Protein AF-A2HJ81-F1 (afdb_monomer)

Solvent-accessible surface area (backbone atoms only — not comparable to full-atom values): 6174 Å² total; per-residue (Å²): 139,87,84,86,82,90,80,80,86,69,86,85,76,84,81,87,86,87,77,60,59,82,76,27,52,86,71,46,74,70,36,54,73,69,76,60,69,64,65,54,80,73,93,56,72,85,79,48,54,73,67,53,46,54,52,51,52,54,40,57,72,67,69,44,67,68,58,50,52,50,51,43,54,71,73,66,47,82,79,75,73,75,71,78,76,70,88,78,130

Mean predicted aligned error: 13.55 Å

pLDDT: mean 71.45, std 13.15, range [42.41, 90.44]

Foldseek 3Di:
DDDDDDDDDDPDDDDDDDDDCVQQPPFDPVLVVVVHRDRQPDPDPVPDDPVLNVVLVVVVVVVDVVVNVVSCVVVRDPPPPPPPPDDDD

Structure (mmCIF, N/CA/C/O backbone):
data_AF-A2HJ81-F1
#
_entry.id   AF-A2HJ81-F1
#
loop_
_atom_site.group_PDB
_atom_site.id
_atom_site.type_symbol
_atom_site.label_atom_id
_atom_site.label_alt_id
_atom_site.label_comp_id
_atom_site.label_asym_id
_atom_site.label_entity_id
_atom_site.label_seq_id
_atom_site.pdbx_PDB_ins_code
_atom_site.Cartn_x
_atom_site.Cartn_y
_atom_site.Cartn_z
_atom_site.occupancy
_atom_site.B_iso_or_equiv
_atom_site.auth_seq_id
_atom_site.auth_comp_id
_atom_site.auth_asym_id
_atom_site.auth_atom_id
_atom_site.pdbx_PDB_model_num
ATOM 1 N N . MET A 1 1 ? 9.657 -21.892 -7.886 1.00 67.81 1 MET A N 1
ATOM 2 C CA . MET A 1 1 ? 8.690 -21.278 -8.820 1.00 67.81 1 MET A CA 1
ATOM 3 C C . MET A 1 1 ? 9.404 -21.019 -10.133 1.00 67.81 1 MET A C 1
ATOM 5 O O . MET A 1 1 ? 10.542 -20.569 -10.088 1.00 67.81 1 MET A O 1
ATOM 9 N N . HIS A 1 2 ? 8.784 -21.360 -11.260 1.00 74.88 2 HIS A N 1
ATOM 10 C CA . HIS A 1 2 ? 9.308 -21.090 -12.600 1.00 74.88 2 HIS A CA 1
ATOM 11 C C . HIS A 1 2 ? 8.403 -20.043 -13.253 1.00 74.88 2 HIS A C 1
ATOM 13 O O . HIS A 1 2 ? 7.185 -20.133 -13.102 1.00 74.88 2 HIS A O 1
ATOM 19 N N . TYR A 1 3 ? 8.992 -19.042 -13.903 1.00 71.50 3 TYR A N 1
ATOM 20 C CA . TYR A 1 3 ? 8.261 -17.974 -14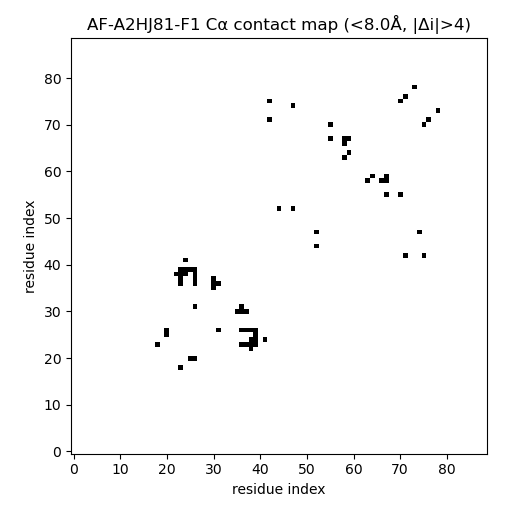.580 1.00 71.50 3 TYR A CA 1
ATOM 21 C C . TYR A 1 3 ? 8.684 -17.961 -16.043 1.00 71.50 3 TYR A C 1
ATOM 23 O O . TYR A 1 3 ? 9.844 -17.679 -16.339 1.00 71.50 3 TYR A O 1
ATOM 31 N N . ASP A 1 4 ? 7.737 -18.242 -16.934 1.00 77.25 4 ASP A N 1
ATOM 32 C CA . ASP A 1 4 ? 7.951 -18.182 -18.375 1.00 77.25 4 ASP A CA 1
ATOM 33 C C . ASP A 1 4 ? 7.438 -16.846 -18.919 1.00 77.25 4 ASP A C 1
ATOM 35 O O . ASP A 1 4 ? 6.274 -16.485 -18.732 1.00 77.25 4 ASP A O 1
ATOM 39 N N . PHE A 1 5 ? 8.305 -16.101 -19.608 1.00 70.00 5 PHE A N 1
ATOM 40 C CA . PHE A 1 5 ? 7.943 -14.846 -20.267 1.00 70.00 5 PHE A CA 1
ATOM 41 C C . PHE A 1 5 ? 7.932 -15.043 -21.776 1.00 70.00 5 PHE A C 1
ATOM 43 O O . PHE A 1 5 ? 8.976 -15.200 -22.407 1.00 70.00 5 PHE A O 1
ATOM 50 N N . PHE A 1 6 ? 6.749 -14.970 -22.374 1.00 75.31 6 PHE A N 1
ATOM 51 C CA . PHE A 1 6 ? 6.598 -14.988 -23.824 1.00 75.31 6 PHE A CA 1
ATOM 52 C C . PHE A 1 6 ? 6.519 -13.550 -24.332 1.00 75.31 6 PHE A C 1
ATOM 54 O O . PHE A 1 6 ? 5.451 -12.945 -24.398 1.00 75.31 6 PHE A O 1
ATOM 61 N N . LEU A 1 7 ? 7.678 -12.978 -24.651 1.00 69.12 7 LEU A N 1
ATOM 62 C CA . LEU A 1 7 ? 7.779 -11.625 -25.188 1.00 69.12 7 LEU A CA 1
ATOM 63 C C . LEU A 1 7 ? 7.868 -11.701 -26.710 1.00 69.12 7 LEU A C 1
ATOM 65 O O . LEU A 1 7 ? 8.823 -12.250 -27.256 1.00 69.12 7 LEU A O 1
ATOM 69 N N . THR A 1 8 ? 6.899 -11.120 -27.412 1.00 67.44 8 THR A N 1
ATOM 70 C CA . THR A 1 8 ? 7.004 -10.924 -28.859 1.00 67.44 8 THR A CA 1
ATOM 71 C C . THR A 1 8 ? 7.452 -9.491 -29.143 1.00 67.44 8 THR A C 1
ATOM 73 O O . THR A 1 8 ? 6.770 -8.524 -28.827 1.00 67.44 8 THR A O 1
ATOM 76 N N . ASN A 1 9 ? 8.643 -9.367 -29.735 1.00 63.50 9 ASN A N 1
ATOM 77 C CA . ASN A 1 9 ? 9.123 -8.180 -30.451 1.00 63.50 9 ASN A CA 1
ATOM 78 C C . ASN A 1 9 ? 9.082 -6.835 -29.680 1.00 63.50 9 ASN A C 1
ATOM 80 O O . ASN A 1 9 ? 8.604 -5.826 -30.197 1.00 63.50 9 ASN A O 1
ATOM 84 N N . ILE A 1 10 ? 9.640 -6.788 -28.462 1.00 75.31 10 ILE A N 1
ATOM 85 C CA . ILE A 1 10 ? 9.902 -5.518 -27.760 1.00 75.31 10 ILE A CA 1
ATOM 86 C C . ILE A 1 10 ? 11.283 -5.001 -28.173 1.00 75.31 10 ILE A C 1
ATOM 88 O O . ILE A 1 10 ? 12.309 -5.401 -27.621 1.00 75.31 10 ILE A O 1
ATOM 92 N N . LYS A 1 11 ? 11.321 -4.103 -29.162 1.00 72.50 11 LYS A N 1
ATOM 93 C CA . LYS A 1 11 ? 12.562 -3.412 -29.539 1.00 72.50 11 LYS A CA 1
ATOM 94 C C . LYS A 1 11 ? 13.001 -2.503 -28.383 1.00 72.50 11 LYS A C 1
ATOM 96 O O . LYS A 1 11 ? 12.224 -1.663 -27.941 1.00 72.50 11 LYS A O 1
ATOM 101 N N . ASN A 1 12 ? 14.249 -2.659 -27.932 1.00 78.75 12 ASN A N 1
ATOM 102 C CA . ASN A 1 12 ? 14.897 -1.870 -26.869 1.00 78.75 12 ASN A CA 1
ATOM 103 C C . ASN A 1 12 ? 14.425 -2.145 -25.425 1.00 78.75 12 ASN A C 1
ATOM 105 O O . ASN A 1 12 ? 14.438 -1.239 -24.591 1.00 78.75 12 ASN A O 1
ATOM 109 N N . LEU A 1 13 ? 14.030 -3.380 -25.098 1.00 80.12 13 LEU A N 1
ATOM 110 C CA . LEU A 1 13 ? 13.836 -3.774 -23.699 1.00 80.12 13 LEU A CA 1
ATOM 111 C C . LEU A 1 13 ? 15.177 -3.755 -22.948 1.00 80.12 13 LEU A C 1
ATOM 113 O O . LEU A 1 13 ? 16.102 -4.470 -23.325 1.00 80.12 13 LEU A O 1
ATOM 117 N N . THR A 1 14 ? 15.272 -2.966 -21.878 1.00 78.25 14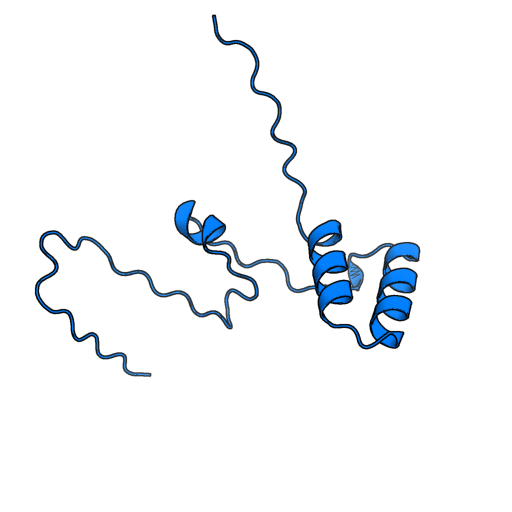 THR A N 1
ATOM 118 C CA . THR A 1 14 ? 16.490 -2.864 -21.055 1.00 78.25 14 THR A CA 1
ATOM 119 C C . THR A 1 14 ? 16.391 -3.611 -19.728 1.00 78.25 14 THR A C 1
ATOM 121 O O . THR A 1 14 ? 17.400 -4.113 -19.246 1.00 78.25 14 THR A O 1
ATOM 124 N N . GLU A 1 15 ? 15.201 -3.704 -19.127 1.00 81.94 15 GLU A N 1
ATOM 125 C CA . GLU A 1 15 ? 15.028 -4.298 -17.799 1.00 81.94 15 GLU A CA 1
ATOM 126 C C . GLU A 1 15 ? 13.585 -4.783 -17.575 1.00 81.94 15 GLU A C 1
ATOM 128 O O . GLU A 1 15 ? 12.627 -4.109 -17.958 1.00 81.94 15 GLU A O 1
ATOM 133 N N . ILE A 1 16 ? 13.432 -5.931 -16.907 1.00 80.31 16 ILE A N 1
ATOM 134 C CA . ILE A 1 16 ? 12.160 -6.416 -16.354 1.00 80.31 16 ILE A CA 1
ATOM 135 C C . ILE A 1 16 ? 12.311 -6.451 -14.835 1.00 80.31 16 ILE A C 1
ATOM 137 O O . ILE A 1 16 ? 13.233 -7.082 -14.320 1.00 80.31 16 ILE A O 1
ATOM 141 N N . LYS A 1 17 ? 11.396 -5.799 -14.111 1.00 78.75 17 LYS A N 1
ATOM 142 C CA . LYS A 1 17 ? 11.322 -5.871 -12.645 1.00 78.75 17 LYS A CA 1
ATOM 143 C C . LYS A 1 17 ? 10.057 -6.591 -12.236 1.00 78.75 17 LYS A C 1
ATOM 145 O O . LYS A 1 17 ? 8.969 -6.209 -12.660 1.00 78.75 17 LYS A O 1
ATOM 150 N N . MET A 1 18 ? 10.211 -7.591 -11.380 1.00 78.94 18 MET A N 1
ATOM 151 C CA . MET A 1 18 ? 9.096 -8.239 -10.708 1.00 78.94 18 MET A CA 1
ATOM 152 C C . MET A 1 18 ? 9.093 -7.860 -9.238 1.00 78.94 18 MET A C 1
ATOM 154 O O . MET A 1 18 ? 10.148 -7.801 -8.608 1.00 78.94 18 MET A O 1
ATOM 158 N N . TYR A 1 19 ? 7.900 -7.629 -8.706 1.00 74.06 19 TYR A N 1
ATOM 159 C CA . TYR A 1 19 ? 7.683 -7.368 -7.292 1.00 74.06 19 TYR A CA 1
ATOM 160 C C . TYR A 1 19 ? 6.673 -8.373 -6.770 1.00 74.06 19 TYR A C 1
ATOM 162 O O . TYR A 1 19 ? 5.593 -8.515 -7.342 1.00 74.06 19 TYR A O 1
ATOM 170 N N . ASP A 1 20 ? 7.030 -9.059 -5.691 1.00 73.38 20 ASP A N 1
ATOM 171 C CA . ASP A 1 20 ? 6.100 -9.919 -4.980 1.00 73.38 20 ASP A CA 1
ATOM 172 C C . ASP A 1 20 ? 5.137 -9.046 -4.164 1.00 73.38 20 ASP A C 1
ATOM 174 O O . ASP A 1 20 ? 5.547 -8.301 -3.271 1.00 73.38 20 ASP A O 1
ATOM 178 N N . LEU A 1 21 ? 3.846 -9.110 -4.485 1.00 67.88 21 LEU A N 1
ATOM 179 C CA . LEU A 1 21 ? 2.816 -8.338 -3.786 1.00 67.88 21 LEU A CA 1
ATOM 180 C C . LEU A 1 21 ? 2.588 -8.828 -2.351 1.00 67.88 21 LEU A C 1
ATOM 182 O O . LEU A 1 21 ? 2.051 -8.073 -1.543 1.00 67.88 21 LEU A O 1
ATOM 186 N N . THR A 1 22 ? 3.007 -10.053 -2.020 1.00 67.06 22 THR A N 1
ATOM 187 C CA . THR A 1 22 ? 2.971 -10.561 -0.642 1.00 67.06 22 THR A CA 1
ATOM 188 C C . THR A 1 22 ? 4.075 -9.934 0.210 1.00 67.06 22 THR A C 1
ATOM 190 O O . THR A 1 22 ? 3.858 -9.602 1.373 1.00 67.06 22 THR A O 1
ATOM 193 N N . GLU A 1 23 ? 5.252 -9.697 -0.373 1.00 65.94 23 GLU A N 1
ATOM 194 C CA . GLU A 1 23 ? 6.370 -9.049 0.315 1.00 65.94 23 GLU A CA 1
ATOM 195 C C . GLU A 1 23 ? 6.195 -7.523 0.386 1.00 65.94 23 GLU A C 1
ATOM 197 O O . GLU A 1 23 ? 6.565 -6.888 1.382 1.00 65.94 23 GLU A O 1
ATOM 202 N N . TYR A 1 24 ? 5.587 -6.943 -0.652 1.00 63.69 24 TYR A N 1
ATOM 203 C CA . TYR A 1 24 ? 5.271 -5.523 -0.777 1.00 63.69 24 TYR A CA 1
ATOM 204 C C . TYR A 1 24 ? 3.760 -5.283 -0.689 1.00 63.69 24 TYR A C 1
ATOM 206 O O . TYR A 1 24 ? 3.141 -4.741 -1.609 1.00 63.69 24 TYR A O 1
ATOM 214 N N . GLU A 1 25 ? 3.166 -5.657 0.442 1.00 63.41 25 GLU A N 1
ATOM 215 C CA . GLU A 1 25 ? 1.749 -5.410 0.694 1.00 63.41 25 GLU A CA 1
ATOM 216 C C . GLU A 1 25 ? 1.434 -3.902 0.575 1.00 63.41 25 GLU A C 1
ATOM 218 O O . GLU A 1 25 ? 2.077 -3.045 1.193 1.00 63.41 25 GLU A O 1
ATOM 223 N N . GLY A 1 26 ? 0.473 -3.556 -0.288 1.00 65.25 26 GLY A N 1
ATOM 224 C CA . GLY A 1 26 ? 0.106 -2.165 -0.575 1.00 65.25 26 GLY A CA 1
ATOM 225 C C . GLY A 1 26 ? 1.038 -1.422 -1.545 1.00 65.25 26 GLY A C 1
ATOM 226 O O . GLY A 1 26 ? 1.029 -0.188 -1.567 1.00 65.25 26 GLY A O 1
ATOM 227 N N . LEU A 1 27 ? 1.846 -2.132 -2.343 1.00 69.06 27 LEU A N 1
ATOM 228 C CA . LEU A 1 27 ? 2.630 -1.528 -3.421 1.00 69.06 27 LEU A CA 1
ATOM 229 C C . LEU A 1 27 ? 1.722 -0.783 -4.411 1.00 69.06 27 LEU A C 1
ATOM 231 O O . LEU A 1 27 ? 0.830 -1.370 -5.019 1.00 69.06 27 LEU A O 1
ATOM 235 N N . THR A 1 28 ? 1.977 0.509 -4.627 1.00 68.94 28 THR A N 1
ATOM 236 C CA . THR A 1 28 ? 1.244 1.293 -5.632 1.00 68.94 28 THR A CA 1
ATOM 237 C C . THR A 1 28 ? 2.075 1.507 -6.895 1.00 68.94 28 THR A C 1
ATOM 239 O O . THR A 1 28 ? 3.305 1.574 -6.851 1.00 68.94 28 THR A O 1
ATOM 242 N N . MET A 1 29 ? 1.415 1.734 -8.036 1.00 68.69 29 MET A N 1
ATOM 243 C CA . MET A 1 29 ? 2.097 2.102 -9.291 1.00 68.69 29 MET A CA 1
ATOM 244 C C . MET A 1 29 ? 2.953 3.372 -9.157 1.00 68.69 29 MET A C 1
ATOM 246 O O . MET A 1 29 ? 3.957 3.533 -9.851 1.00 68.69 29 MET A O 1
ATOM 250 N N . SER A 1 30 ? 2.583 4.276 -8.248 1.00 66.50 30 SER A N 1
ATOM 251 C CA . SER A 1 30 ? 3.363 5.474 -7.930 1.00 66.50 30 SER A CA 1
ATOM 252 C C . SER A 1 30 ? 4.700 5.143 -7.260 1.00 66.50 30 SER A C 1
ATOM 254 O O . SER A 1 30 ? 5.688 5.836 -7.506 1.00 66.50 30 SER A O 1
ATOM 256 N N . ASP A 1 31 ? 4.751 4.092 -6.439 1.00 69.50 31 ASP A N 1
ATOM 257 C CA . ASP A 1 31 ? 5.974 3.627 -5.774 1.00 69.50 31 ASP A CA 1
ATOM 258 C C . ASP A 1 31 ? 6.923 2.953 -6.775 1.00 69.50 31 ASP A C 1
ATOM 260 O O . ASP A 1 31 ? 8.130 3.209 -6.756 1.00 69.50 31 ASP A O 1
ATOM 264 N N . VAL A 1 32 ? 6.362 2.192 -7.722 1.00 72.94 32 VAL A N 1
ATOM 265 C CA . VAL A 1 32 ? 7.102 1.587 -8.843 1.00 72.94 32 VAL A CA 1
ATOM 266 C C . VAL A 1 32 ? 7.726 2.666 -9.734 1.00 72.94 32 VAL A C 1
ATOM 268 O O . VAL A 1 32 ? 8.921 2.617 -10.024 1.00 72.94 32 VAL A O 1
ATOM 271 N N . LYS A 1 33 ? 6.961 3.705 -10.101 1.00 74.44 33 LYS A N 1
ATOM 272 C CA . LYS A 1 33 ? 7.453 4.822 -10.934 1.00 74.44 33 LYS A CA 1
ATOM 273 C C . LYS A 1 33 ? 8.579 5.630 -10.285 1.00 74.44 33 LYS A C 1
ATOM 275 O O . LYS A 1 33 ? 9.398 6.202 -10.994 1.00 74.44 33 LYS A O 1
ATOM 280 N N . LYS A 1 34 ? 8.643 5.681 -8.951 1.00 76.00 34 LYS A N 1
ATOM 281 C CA . LYS A 1 34 ? 9.732 6.347 -8.214 1.00 76.00 34 LYS A CA 1
ATOM 282 C C . LYS A 1 34 ? 11.025 5.519 -8.173 1.00 76.00 34 LYS A C 1
ATOM 284 O O . LYS A 1 34 ? 12.022 5.994 -7.632 1.00 76.00 34 LYS A O 1
ATOM 289 N N . GLY A 1 35 ? 11.019 4.290 -8.700 1.00 67.00 35 GLY A N 1
ATOM 290 C CA . GLY A 1 35 ? 12.198 3.426 -8.834 1.00 67.00 35 GLY A CA 1
ATOM 291 C C . GLY A 1 35 ? 12.718 2.819 -7.527 1.00 67.00 35 GLY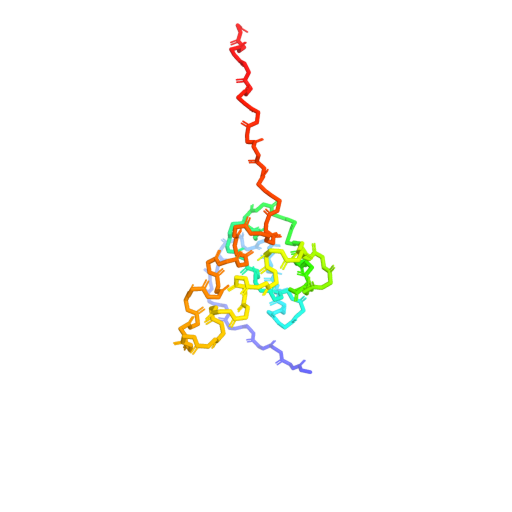 A C 1
ATOM 292 O O . GLY A 1 35 ? 13.687 2.067 -7.550 1.00 67.00 35 GLY A O 1
ATOM 293 N N . LYS A 1 36 ? 12.088 3.126 -6.387 1.00 68.25 36 LYS A N 1
ATOM 294 C CA . LYS A 1 36 ? 12.416 2.576 -5.064 1.00 68.25 36 LYS A CA 1
ATOM 295 C C . LYS A 1 36 ? 11.129 2.109 -4.389 1.00 68.25 36 LYS A C 1
ATOM 297 O O . LYS A 1 36 ? 10.632 2.812 -3.504 1.00 68.25 36 LYS A O 1
ATOM 302 N N . PRO A 1 37 ? 10.562 0.974 -4.823 1.00 67.31 37 PRO A N 1
ATOM 303 C CA . PRO A 1 37 ? 9.436 0.380 -4.128 1.00 67.31 37 PRO A CA 1
ATOM 304 C C . PRO A 1 37 ? 9.865 0.096 -2.692 1.00 67.31 37 PRO A C 1
ATOM 306 O O . PRO A 1 37 ? 10.863 -0.577 -2.437 1.00 67.31 37 PRO A O 1
ATOM 309 N N . LYS A 1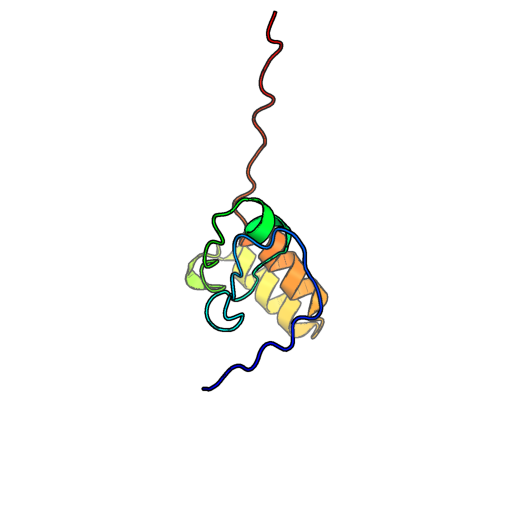 38 ? 9.160 0.709 -1.746 1.00 64.12 38 LYS A N 1
ATOM 310 C CA . LYS A 1 38 ? 9.411 0.532 -0.321 1.00 64.12 38 LYS A CA 1
ATOM 311 C C . LYS A 1 38 ? 8.340 -0.385 0.220 1.00 64.12 38 LYS A C 1
ATOM 313 O O . LYS A 1 38 ? 7.157 -0.121 0.012 1.00 64.12 38 LYS A O 1
ATOM 318 N N . LYS A 1 39 ? 8.765 -1.417 0.946 1.00 61.47 39 LYS A N 1
ATOM 319 C CA . LYS A 1 39 ? 7.864 -2.177 1.803 1.00 61.47 39 LYS A CA 1
ATOM 320 C C . LYS A 1 39 ? 7.191 -1.184 2.744 1.00 61.47 39 LYS A C 1
ATOM 322 O O . LYS A 1 39 ? 7.873 -0.424 3.439 1.00 61.47 39 LYS A O 1
ATOM 327 N N . ARG A 1 40 ? 5.864 -1.121 2.694 1.00 61.69 40 ARG A N 1
ATOM 328 C CA . ARG A 1 40 ? 5.109 -0.316 3.647 1.00 61.69 40 ARG A CA 1
ATOM 329 C C . ARG A 1 40 ? 5.132 -1.076 4.973 1.00 61.69 40 ARG A C 1
ATOM 331 O O . ARG A 1 40 ? 5.015 -2.302 4.948 1.00 61.69 40 ARG A O 1
ATOM 338 N N . PRO A 1 41 ? 5.375 -0.405 6.112 1.00 59.47 41 PRO A N 1
ATOM 339 C CA . PRO A 1 41 ? 5.256 -1.075 7.396 1.00 59.47 41 PRO A CA 1
ATOM 340 C C . PRO A 1 41 ? 3.855 -1.680 7.485 1.00 59.47 41 PRO A C 1
ATOM 342 O O . PRO A 1 41 ? 2.874 -1.033 7.108 1.00 59.47 41 PRO A O 1
ATOM 345 N N . TYR A 1 42 ? 3.795 -2.938 7.921 1.00 62.50 42 TYR A N 1
ATOM 346 C CA . TYR A 1 42 ? 2.542 -3.635 8.183 1.00 62.50 42 TYR A CA 1
ATOM 347 C C . TYR A 1 42 ? 1.666 -2.763 9.092 1.00 62.50 42 TYR A C 1
ATOM 349 O O . TYR A 1 42 ? 2.199 -2.044 9.942 1.00 62.50 42 TYR A O 1
ATOM 357 N N . ARG A 1 43 ? 0.347 -2.779 8.867 1.00 71.12 43 ARG A N 1
ATOM 358 C CA . ARG A 1 43 ? -0.649 -1.971 9.591 1.00 71.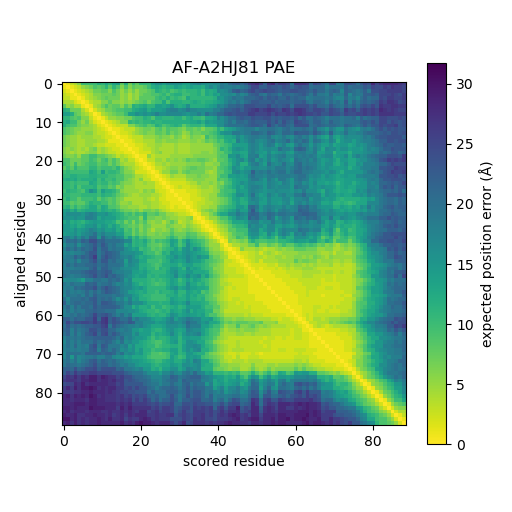12 43 ARG A CA 1
ATOM 359 C C . ARG A 1 43 ? -0.652 -2.353 11.072 1.00 71.12 43 ARG A C 1
ATOM 361 O O . ARG A 1 43 ? -1.429 -3.195 11.507 1.00 71.12 43 ARG A O 1
ATOM 368 N N . ASP A 1 44 ? 0.267 -1.764 11.823 1.00 69.94 44 ASP A N 1
ATOM 369 C CA . ASP A 1 44 ? 0.494 -2.095 13.218 1.00 69.94 44 ASP A CA 1
ATOM 370 C C . ASP A 1 44 ? -0.344 -1.183 14.112 1.00 69.94 44 ASP A C 1
ATOM 372 O O . ASP A 1 44 ? -0.072 0.011 14.266 1.00 69.94 44 ASP A O 1
ATOM 376 N N . GLU A 1 45 ? -1.376 -1.765 14.717 1.00 77.25 45 GLU A N 1
ATOM 377 C CA . GLU A 1 45 ? -2.262 -1.079 15.656 1.00 77.25 45 GLU A CA 1
ATOM 378 C C . GLU A 1 45 ? -1.509 -0.548 16.883 1.00 77.25 45 GLU A C 1
ATOM 380 O O . GLU A 1 45 ? -1.972 0.402 17.515 1.00 77.25 45 GLU A O 1
ATOM 385 N N . SER A 1 46 ? -0.325 -1.089 17.205 1.00 74.81 46 SER A N 1
ATOM 386 C CA . SER A 1 46 ? 0.516 -0.598 18.301 1.00 74.81 46 SER A CA 1
ATOM 387 C C . SER A 1 46 ? 0.988 0.847 18.093 1.00 74.81 46 SER A C 1
ATOM 389 O O . SER A 1 46 ? 1.208 1.564 19.069 1.00 74.81 46 SER A O 1
ATOM 391 N N . THR A 1 47 ? 1.069 1.293 16.835 1.00 75.50 47 THR A N 1
ATOM 392 C CA . THR A 1 47 ? 1.519 2.641 16.455 1.00 75.50 47 THR A CA 1
ATOM 393 C C . THR A 1 47 ? 0.421 3.705 16.533 1.00 75.50 47 THR A C 1
ATOM 395 O O . THR A 1 47 ? 0.713 4.896 16.421 1.00 75.50 47 THR A O 1
ATOM 398 N N . LEU A 1 48 ? -0.833 3.291 16.739 1.00 81.94 48 LEU A N 1
ATOM 399 C CA . LEU A 1 48 ? -1.991 4.177 16.823 1.00 81.94 48 LEU A CA 1
ATOM 400 C C . LEU A 1 48 ? -2.153 4.763 18.231 1.00 81.94 48 LEU A C 1
ATOM 402 O O . LEU A 1 48 ? -1.923 4.088 19.240 1.00 81.94 48 LEU A O 1
ATOM 406 N N . THR A 1 49 ? -2.633 6.005 18.305 1.00 86.56 49 THR A N 1
ATOM 407 C CA . THR A 1 49 ? -3.093 6.595 19.570 1.00 86.56 49 THR A CA 1
ATOM 408 C C . THR A 1 49 ? -4.349 5.884 20.082 1.00 86.56 49 THR A C 1
ATOM 410 O O . THR A 1 49 ? -5.046 5.201 19.331 1.00 86.56 49 THR A O 1
ATOM 413 N N . ASN A 1 50 ? -4.673 6.054 21.366 1.00 89.56 50 ASN A N 1
ATOM 414 C CA . ASN A 1 50 ? -5.870 5.442 21.956 1.00 89.56 50 ASN A CA 1
ATOM 415 C C . ASN A 1 50 ? -7.159 5.856 21.221 1.00 89.56 50 ASN A C 1
ATOM 417 O O . ASN A 1 50 ? -8.009 5.008 20.957 1.00 89.56 50 ASN A O 1
ATOM 421 N N . ASP A 1 51 ? -7.259 7.117 20.797 1.00 86.44 51 ASP A N 1
ATOM 422 C CA . ASP A 1 51 ? -8.412 7.614 20.036 1.00 86.44 51 ASP A CA 1
ATOM 423 C C . ASP A 1 51 ? -8.489 6.982 18.639 1.00 86.44 51 ASP A C 1
ATOM 425 O O . ASP A 1 51 ? -9.555 6.575 18.180 1.00 86.44 51 ASP A O 1
ATOM 429 N N . GLN A 1 52 ? -7.346 6.834 17.963 1.00 86.56 52 GLN A N 1
ATOM 430 C CA . GLN A 1 52 ? -7.268 6.166 16.664 1.00 86.56 52 GLN A CA 1
ATOM 431 C C . GLN A 1 52 ? -7.646 4.683 16.758 1.00 86.56 52 GLN A C 1
ATOM 433 O O . GLN A 1 52 ? -8.295 4.166 15.850 1.00 86.56 52 GLN A O 1
ATOM 438 N N . LYS A 1 53 ? -7.291 4.007 17.858 1.00 89.38 53 LYS A N 1
ATOM 439 C CA . LYS A 1 53 ? -7.713 2.623 18.124 1.00 89.38 53 LYS A CA 1
ATOM 440 C C . LYS A 1 53 ? -9.226 2.522 18.295 1.00 89.38 53 LYS A C 1
ATOM 442 O O . LYS A 1 53 ? -9.837 1.672 17.658 1.00 89.38 53 LYS A O 1
ATOM 447 N N . ALA A 1 54 ? -9.835 3.424 19.067 1.00 89.69 54 ALA A N 1
ATOM 448 C CA . ALA A 1 54 ? -11.288 3.457 19.247 1.00 89.69 54 ALA A CA 1
ATOM 449 C C . ALA A 1 54 ? -12.030 3.691 17.917 1.00 89.69 54 ALA A C 1
ATOM 451 O O . ALA A 1 54 ? -13.019 3.021 17.621 1.00 89.69 54 ALA A O 1
ATOM 452 N N . ILE A 1 55 ? -11.513 4.592 17.074 1.00 88.88 55 ILE A N 1
ATOM 453 C CA . ILE A 1 55 ? -12.055 4.829 15.729 1.00 88.88 55 ILE A CA 1
ATOM 454 C C . ILE A 1 55 ? -11.904 3.577 14.856 1.00 88.88 55 ILE A C 1
ATOM 456 O O . ILE A 1 55 ? -12.854 3.192 14.177 1.00 88.88 55 ILE A O 1
ATOM 460 N N . LEU A 1 56 ? -10.746 2.911 14.880 1.00 88.69 56 LEU A N 1
ATOM 461 C CA . LEU A 1 56 ? -10.527 1.684 14.114 1.00 88.69 56 LEU A CA 1
ATOM 462 C C . LEU A 1 56 ? -11.473 0.555 14.552 1.00 88.69 56 LEU A C 1
ATOM 464 O O . LEU A 1 56 ? -12.008 -0.145 13.694 1.00 88.69 56 LEU A O 1
ATOM 468 N N . GLU A 1 57 ? -11.714 0.383 15.854 1.00 90.44 57 GLU A N 1
ATOM 469 C CA . GLU A 1 57 ? -12.682 -0.601 16.357 1.00 90.44 57 GLU A CA 1
ATOM 470 C C . GLU A 1 57 ? -14.111 -0.288 15.909 1.00 90.44 57 GLU A C 1
ATOM 472 O O . GLU A 1 57 ? -14.803 -1.182 15.418 1.00 90.44 57 GLU A O 1
ATOM 477 N N . ALA A 1 58 ? -14.532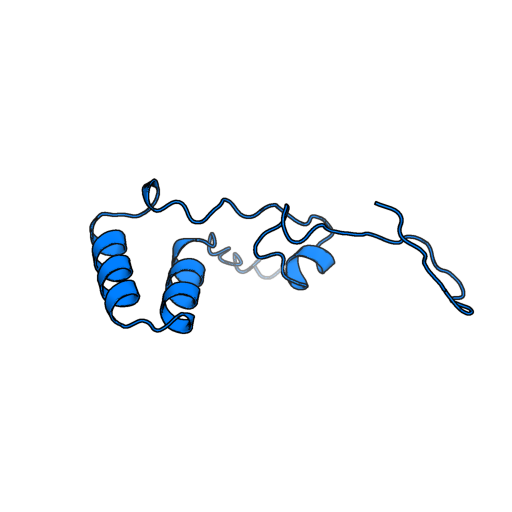 0.977 15.982 1.00 90.44 58 ALA A N 1
ATOM 478 C CA . ALA A 1 58 ? -15.832 1.398 15.467 1.00 90.44 58 ALA A CA 1
ATOM 479 C C . ALA A 1 58 ? -15.961 1.108 13.960 1.00 90.44 58 ALA A C 1
ATOM 481 O O . ALA A 1 58 ? -16.974 0.577 13.509 1.00 90.44 58 ALA A O 1
ATOM 482 N N . LEU A 1 59 ? -14.909 1.371 13.177 1.00 88.44 59 LEU A N 1
ATOM 483 C CA . LEU A 1 59 ? -14.881 1.058 11.747 1.00 88.44 59 LEU A CA 1
ATOM 484 C C . LEU A 1 59 ? -14.942 -0.452 11.476 1.00 88.44 59 LEU A C 1
ATOM 486 O O . LEU A 1 59 ? -15.658 -0.869 10.567 1.00 88.44 59 LEU A O 1
ATOM 490 N N . LYS A 1 60 ? -14.267 -1.284 12.278 1.00 86.50 60 LYS A N 1
ATOM 491 C CA . LYS A 1 60 ? -14.367 -2.751 12.182 1.00 86.50 60 LYS A CA 1
ATOM 492 C C . LYS A 1 60 ? -15.798 -3.238 12.423 1.00 86.50 60 LYS A C 1
ATOM 494 O O . LYS A 1 60 ? -16.263 -4.106 11.689 1.00 86.50 60 LYS A O 1
ATOM 499 N N . GLN A 1 61 ? -16.515 -2.645 13.380 1.00 89.31 61 GLN A N 1
ATOM 500 C CA . GLN A 1 61 ? -17.914 -2.992 13.664 1.00 89.31 61 GLN A CA 1
ATOM 501 C C . GLN A 1 61 ? -18.865 -2.656 12.509 1.00 89.31 61 GLN A C 1
ATOM 503 O O . GLN A 1 61 ? -19.853 -3.358 12.313 1.00 89.31 61 GLN A O 1
ATOM 508 N N . THR A 1 62 ? -18.560 -1.633 11.701 1.00 87.88 62 THR A N 1
ATOM 509 C CA . THR A 1 62 ? -19.366 -1.325 10.504 1.00 87.88 62 THR A CA 1
ATOM 510 C C . THR A 1 62 ? -19.243 -2.374 9.395 1.00 87.88 62 THR A C 1
ATOM 512 O O . THR A 1 62 ? -20.057 -2.378 8.474 1.00 87.88 62 THR A O 1
ATOM 515 N N . GLY A 1 63 ? -18.221 -3.240 9.439 1.00 82.50 63 GLY A N 1
ATOM 516 C CA . GLY A 1 63 ? -17.978 -4.262 8.418 1.00 82.50 63 GLY A CA 1
ATOM 517 C C . GLY A 1 63 ? -17.642 -3.706 7.030 1.00 82.50 63 GLY A C 1
ATOM 518 O O . GLY A 1 63 ? -17.630 -4.465 6.065 1.00 82.50 63 GLY A O 1
ATOM 519 N N . ASN A 1 64 ? -17.377 -2.399 6.901 1.00 83.94 64 ASN A N 1
ATOM 520 C CA . ASN A 1 64 ? -17.082 -1.767 5.621 1.00 83.94 64 ASN A CA 1
ATOM 521 C C . ASN A 1 64 ? -15.559 -1.700 5.379 1.00 83.94 64 ASN A C 1
ATOM 523 O O . ASN A 1 64 ? -14.879 -0.837 5.950 1.00 83.94 64 ASN A O 1
ATOM 527 N N . PRO A 1 65 ? -15.003 -2.558 4.503 1.00 79.12 65 PRO A N 1
ATOM 528 C CA . PRO A 1 65 ? -13.561 -2.626 4.276 1.00 79.12 65 PRO A CA 1
ATOM 529 C C . PRO A 1 65 ? -12.986 -1.335 3.676 1.00 79.12 65 PRO A C 1
ATOM 531 O O . PRO A 1 65 ? -11.841 -0.990 3.971 1.00 79.12 65 PRO A O 1
ATOM 534 N N . ALA A 1 66 ? -13.775 -0.577 2.904 1.00 81.81 66 ALA A N 1
ATOM 535 C CA . ALA A 1 66 ? -13.322 0.671 2.292 1.00 81.81 66 ALA A CA 1
ATOM 536 C C . ALA A 1 66 ? -13.012 1.753 3.340 1.00 81.81 66 ALA A C 1
ATOM 538 O O . ALA A 1 66 ? -12.059 2.521 3.191 1.00 81.81 66 ALA A O 1
ATOM 539 N N . LEU A 1 67 ? -13.781 1.795 4.434 1.00 83.31 67 LEU A N 1
ATOM 540 C CA . LEU A 1 67 ? -13.546 2.755 5.514 1.00 83.31 67 LEU A CA 1
ATOM 541 C C . LEU A 1 67 ? -12.278 2.410 6.298 1.00 83.31 67 LEU A C 1
ATOM 543 O O . LEU A 1 67 ? -11.471 3.293 6.587 1.00 83.31 67 LEU A O 1
ATOM 547 N N . ILE A 1 68 ? -12.054 1.124 6.572 1.00 82.81 68 ILE A N 1
ATOM 548 C CA . ILE A 1 68 ? -10.828 0.644 7.221 1.00 82.81 68 ILE A CA 1
ATOM 549 C C . ILE A 1 68 ? -9.609 0.980 6.351 1.00 82.81 68 ILE A C 1
ATOM 551 O O . ILE A 1 68 ? -8.590 1.449 6.856 1.00 82.81 68 ILE A O 1
ATOM 555 N N . GLU A 1 69 ? -9.712 0.803 5.034 1.00 79.56 69 GLU A N 1
ATOM 556 C CA . GLU A 1 69 ? -8.644 1.170 4.105 1.00 79.56 69 GLU A CA 1
ATOM 557 C C . GLU A 1 69 ? -8.366 2.682 4.100 1.00 79.56 69 GLU A C 1
ATOM 559 O O . GLU A 1 69 ? -7.203 3.086 4.172 1.00 79.56 69 GLU A O 1
ATOM 564 N N . SER A 1 70 ? -9.409 3.523 4.101 1.00 81.81 70 SER A N 1
ATOM 565 C CA . SER A 1 70 ? -9.244 4.982 4.196 1.00 81.81 70 SER A CA 1
ATOM 566 C C . SER A 1 70 ? -8.583 5.426 5.503 1.00 81.81 70 SER A C 1
ATOM 568 O O . SER A 1 70 ? -7.676 6.256 5.475 1.00 81.81 70 SER A O 1
ATOM 570 N N . PHE A 1 71 ? -8.945 4.809 6.631 1.00 86.62 71 PHE A N 1
ATOM 571 C CA . PHE A 1 71 ? -8.341 5.094 7.929 1.00 86.62 71 PHE A CA 1
ATOM 572 C C . PHE A 1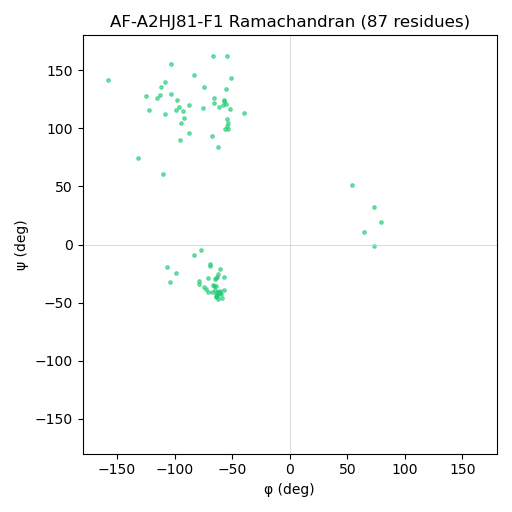 71 ? -6.831 4.838 7.909 1.00 86.62 71 PHE A C 1
ATOM 574 O O . PHE A 1 71 ? -6.039 5.671 8.353 1.00 86.62 71 PHE A O 1
ATOM 581 N N . TRP A 1 72 ? -6.415 3.701 7.346 1.00 79.56 72 TRP A N 1
ATOM 582 C CA . TRP A 1 72 ? -4.999 3.363 7.224 1.00 79.56 72 TRP A CA 1
ATOM 583 C C . TRP A 1 72 ? -4.264 4.218 6.195 1.00 79.56 72 TRP A C 1
ATOM 585 O O . TRP A 1 72 ? -3.073 4.467 6.360 1.00 79.56 72 TRP A O 1
ATOM 595 N N . LYS A 1 73 ? -4.944 4.715 5.162 1.00 75.44 73 LYS A N 1
ATOM 596 C CA . LYS A 1 73 ? -4.362 5.689 4.233 1.00 75.44 73 LYS A CA 1
ATOM 597 C C . LYS A 1 73 ? -4.031 7.006 4.938 1.00 75.44 73 LYS A C 1
ATOM 599 O O . LYS A 1 73 ? -2.954 7.553 4.725 1.00 75.44 73 LYS A O 1
ATOM 604 N N . ASP A 1 74 ? -4.918 7.481 5.807 1.00 75.62 74 ASP A N 1
ATOM 605 C CA . ASP A 1 74 ? -4.740 8.759 6.502 1.00 75.62 74 ASP A CA 1
ATOM 606 C C . ASP A 1 74 ? -3.780 8.688 7.695 1.00 75.62 74 ASP A C 1
ATOM 608 O O . ASP A 1 74 ? -3.089 9.673 7.972 1.00 75.62 74 ASP A O 1
ATOM 612 N N . ASN A 1 75 ? -3.715 7.535 8.371 1.00 73.56 75 ASN A N 1
ATOM 613 C CA . ASN A 1 75 ? -2.926 7.344 9.592 1.00 73.56 75 ASN A CA 1
ATOM 614 C C . ASN A 1 75 ? -1.650 6.501 9.397 1.00 73.56 75 ASN A C 1
ATOM 616 O O . ASN A 1 75 ? -0.742 6.582 10.219 1.00 73.56 75 ASN A O 1
ATOM 620 N N . GLY A 1 76 ? -1.554 5.710 8.324 1.00 60.28 76 GLY A N 1
ATOM 621 C CA . GLY A 1 76 ? -0.403 4.850 8.015 1.00 60.28 76 GLY A CA 1
ATOM 622 C C . GLY A 1 76 ? 0.573 5.440 6.990 1.00 60.28 76 GLY A C 1
ATOM 623 O O . GLY A 1 76 ? 1.758 5.098 6.996 1.00 60.28 76 GLY A O 1
ATOM 624 N N . GLU A 1 77 ? 0.134 6.358 6.122 1.00 55.22 77 GLU A N 1
ATOM 625 C CA . GLU A 1 77 ? 1.045 7.078 5.230 1.00 55.22 77 GLU A CA 1
ATOM 626 C C . GLU A 1 77 ? 1.590 8.3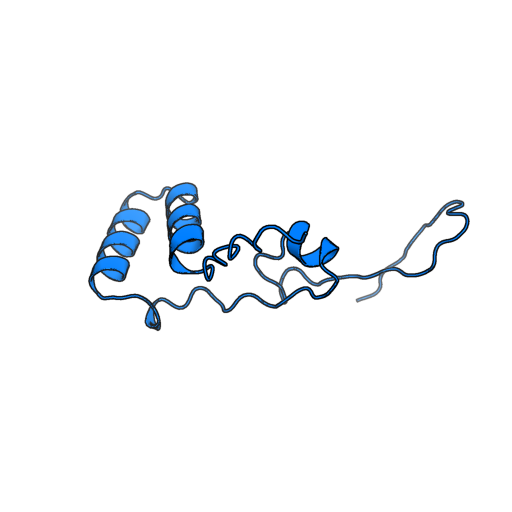31 5.925 1.00 55.22 77 GLU A C 1
ATOM 628 O O . GLU A 1 77 ? 0.852 9.260 6.255 1.00 55.22 77 GLU A O 1
ATOM 633 N N . LYS A 1 78 ? 2.920 8.422 6.083 1.00 48.78 78 LYS A N 1
ATOM 634 C CA . LYS A 1 78 ? 3.576 9.716 6.325 1.00 48.78 78 LYS A CA 1
ATOM 635 C C . LYS A 1 78 ? 3.144 10.670 5.211 1.00 48.78 78 LYS A C 1
ATOM 637 O O . LYS A 1 78 ? 3.654 10.572 4.092 1.00 48.78 78 LYS A O 1
ATOM 642 N N . LYS A 1 79 ? 2.242 11.608 5.521 1.00 46.03 79 LYS A N 1
ATOM 643 C CA . LYS A 1 79 ? 1.910 12.739 4.650 1.00 46.03 79 LYS A CA 1
ATOM 644 C C . LYS A 1 79 ? 3.208 13.485 4.357 1.00 46.03 79 LYS A C 1
ATOM 646 O O . LYS A 1 79 ? 3.699 14.265 5.171 1.00 46.03 79 LYS A O 1
ATOM 651 N N . PHE A 1 80 ? 3.798 13.228 3.191 1.00 42.41 80 PHE A N 1
ATOM 652 C CA . PHE A 1 80 ? 4.816 14.109 2.646 1.00 42.41 80 PHE A CA 1
ATOM 653 C C . PHE A 1 80 ? 4.098 15.404 2.290 1.00 42.41 80 PHE A C 1
ATOM 655 O O . PHE A 1 80 ? 3.544 15.546 1.200 1.00 42.41 80 PHE A O 1
ATOM 662 N N . TYR A 1 81 ? 4.103 16.358 3.218 1.00 44.97 81 TYR A N 1
ATOM 663 C CA . TYR A 1 81 ? 3.902 17.747 2.856 1.00 44.97 81 TYR A CA 1
ATOM 664 C C . TYR A 1 81 ? 4.959 18.052 1.797 1.00 44.97 81 TYR A C 1
ATOM 666 O O . TYR A 1 81 ? 6.154 18.103 2.102 1.00 44.97 81 TYR A O 1
ATOM 674 N N . LYS A 1 82 ? 4.542 18.204 0.532 1.00 45.19 82 LYS A N 1
ATOM 675 C CA . LYS A 1 82 ? 5.361 18.904 -0.455 1.00 45.19 82 LYS A CA 1
ATOM 676 C C . LYS A 1 82 ? 5.652 20.253 0.189 1.00 45.19 82 LYS A C 1
ATOM 678 O O . LYS A 1 82 ? 4.776 21.116 0.216 1.00 45.19 82 LYS A O 1
ATOM 683 N N . LYS A 1 83 ? 6.856 20.433 0.742 1.00 45.47 83 LYS A N 1
ATOM 684 C CA . LYS A 1 83 ? 7.372 21.778 0.969 1.00 45.47 83 LYS A CA 1
ATOM 685 C C . LYS A 1 83 ? 7.231 22.452 -0.388 1.00 45.47 83 LYS A C 1
ATOM 687 O O . LYS A 1 83 ? 7.779 21.945 -1.366 1.00 45.47 83 LYS A O 1
ATOM 692 N N . ARG A 1 84 ? 6.400 23.496 -0.462 1.00 50.38 84 ARG A N 1
ATOM 693 C CA . ARG A 1 84 ? 6.345 24.394 -1.614 1.00 50.38 84 ARG A CA 1
ATOM 694 C C . ARG A 1 84 ? 7.783 24.862 -1.809 1.00 50.38 84 ARG A C 1
ATOM 696 O O . ARG A 1 84 ? 8.271 25.668 -1.024 1.00 50.38 84 ARG A O 1
ATOM 703 N N . SER A 1 85 ? 8.496 24.249 -2.750 1.00 48.91 85 SER A N 1
ATOM 704 C CA . SER A 1 85 ? 9.802 24.731 -3.165 1.00 48.91 85 SER A CA 1
ATOM 705 C C . SER A 1 85 ? 9.552 26.118 -3.725 1.00 48.91 85 SER A C 1
ATOM 707 O O . SER A 1 85 ? 8.724 26.279 -4.624 1.00 48.91 85 SER A O 1
ATOM 709 N N . GLY A 1 86 ? 10.175 27.095 -3.076 1.00 43.44 86 GLY A N 1
ATOM 710 C CA . GLY A 1 86 ? 10.040 28.500 -3.390 1.00 43.44 86 GLY A CA 1
ATOM 711 C C . GLY A 1 86 ? 10.352 28.804 -4.847 1.00 43.44 86 GLY A C 1
ATOM 712 O O . GLY A 1 86 ? 10.972 28.020 -5.565 1.00 43.44 86 GLY A O 1
ATOM 713 N N . GLN A 1 87 ? 9.888 29.984 -5.235 1.00 45.72 87 GLN A N 1
ATOM 714 C CA . GLN A 1 87 ? 10.335 30.728 -6.397 1.00 45.72 87 GLN A CA 1
ATOM 715 C C . GLN A 1 87 ? 11.859 30.609 -6.526 1.00 45.72 87 GLN A C 1
ATOM 717 O O . GLN A 1 87 ? 12.591 31.090 -5.661 1.00 45.72 87 GLN A O 1
ATOM 722 N N . PHE A 1 88 ? 12.326 29.946 -7.579 1.00 42.78 88 PHE A N 1
ATOM 723 C CA . PHE A 1 88 ? 13.686 30.146 -8.054 1.00 42.78 88 PHE A CA 1
ATOM 724 C C . PHE A 1 88 ? 13.609 31.237 -9.119 1.00 42.78 88 PHE A C 1
ATOM 726 O O . PHE A 1 88 ? 12.899 31.079 -10.113 1.00 42.78 88 PHE A O 1
ATOM 733 N N . TRP A 1 89 ? 14.241 32.365 -8.793 1.00 44.06 89 TRP A N 1
ATOM 734 C CA . TRP A 1 89 ? 14.665 33.394 -9.738 1.00 44.06 89 TRP A CA 1
ATOM 735 C C . TRP A 1 89 ? 15.653 32.806 -10.744 1.00 44.06 89 TRP A C 1
ATOM 737 O O . TRP A 1 89 ? 16.418 31.899 -10.334 1.00 44.06 89 TRP A O 1
#

Sequence (89 aa):
MHYDFFLTNIKNLTEIKMYDLTEYEGLTMSDVKKGKPKKRPYRDESTLTNDQKAILEALKQTGNPALIESFWKDNGEKKFYKKRSGQFW

Secondary structure (DSSP, 8-state):
----------TT--------TTTTTT--HHHHHTT-PPPPPP--GGGS-HHHHHHHHHHHHTT-HHHHHHHHHHHHS------------

Radius of gyration: 19.28 Å; Cα contacts (8 Å, |Δi|>4): 36; chains: 1; bounding box: 36×55×52 Å

Organism: Trichomonas vaginalis 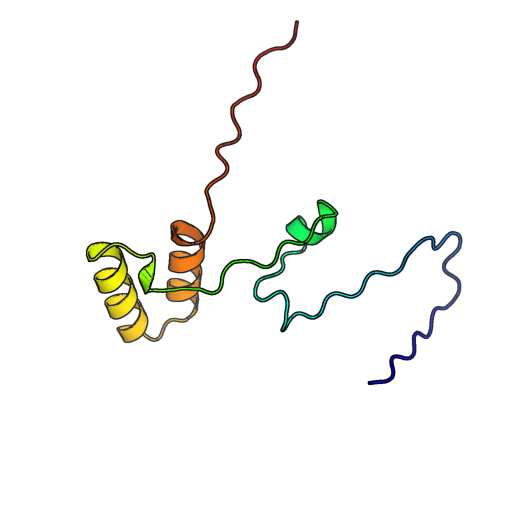(strain ATCC PRA-98 / G3) (NCBI:txid412133)